Protein AF-A0A8D8JT14-F1 (afdb_monomer_lite)

Radius of gyration: 21.37 Å; chains: 1; bounding box: 42×31×64 Å

Secondary structure (DSSP, 8-state):
--GGG-HHHHHTT-----------------SSHHHHHHHHHHHHHHHHHSGGGGGGSSPPPTTTSTTHHHH-SS---HHHHHHHHHTT--SSHHHHHHHHHHHHHHHHHHS-TTSHHHHHHHHHHHHHHHHHHHTT-S--

Organism: Culex pipiens (NCBI:txid7175)

Foldseek 3Di:
DPPVPDVVCVVVVNDPPPPVVVVPPPPQQPPDLVVVLVLLVVLLVVLCPDPLQVVQADWDDCVVVVCLCVQQVDTAGSVVLVVCSVVSVCSHVVVSVVRLVSNLVSQPSPDPCVDSSNVSSVVSNVVSQVSCVVSPNDDD

Structure (mmCIF, N/CA/C/O backbone):
data_AF-A0A8D8JT14-F1
#
_entry.id   AF-A0A8D8JT14-F1
#
loop_
_atom_site.group_PDB
_atom_site.id
_atom_site.type_symbol
_atom_site.label_atom_id
_atom_site.label_alt_id
_atom_site.label_comp_id
_atom_site.label_asym_id
_atom_site.label_entity_id
_atom_site.label_seq_id
_atom_site.pdbx_PDB_ins_code
_atom_site.Cartn_x
_atom_site.Cartn_y
_atom_site.Cartn_z
_atom_site.occupancy
_atom_site.B_iso_or_equiv
_atom_site.auth_seq_id
_atom_site.auth_comp_id
_atom_site.auth_asym_id
_atom_site.auth_atom_id
_atom_site.pdbx_PDB_model_num
ATOM 1 N N . ILE A 1 1 ? -21.393 -17.882 -39.690 1.00 57.97 1 ILE A N 1
ATOM 2 C CA . ILE A 1 1 ? -21.407 -17.003 -40.883 1.00 57.97 1 ILE A CA 1
ATOM 3 C C . ILE A 1 1 ? -20.402 -15.892 -40.614 1.00 57.97 1 ILE A C 1
ATOM 5 O O . ILE A 1 1 ? -20.544 -15.253 -39.576 1.00 57.97 1 ILE A O 1
ATOM 9 N N . PRO A 1 2 ? -19.358 -15.724 -41.439 1.00 68.44 2 PRO A N 1
ATOM 10 C CA . PRO A 1 2 ? -18.397 -14.633 -41.273 1.00 68.44 2 PRO A CA 1
ATOM 11 C C . PRO A 1 2 ? -19.123 -13.280 -41.303 1.00 68.44 2 PRO A C 1
ATOM 13 O O . PRO A 1 2 ? -20.049 -13.112 -42.100 1.00 68.44 2 PRO A O 1
ATOM 16 N N . ILE A 1 3 ? -18.745 -12.326 -40.447 1.00 63.50 3 ILE A N 1
ATOM 17 C CA . ILE A 1 3 ? -19.402 -11.004 -40.366 1.00 63.50 3 ILE A CA 1
ATOM 18 C C . ILE A 1 3 ? -19.349 -10.268 -41.716 1.00 63.50 3 ILE A C 1
ATOM 20 O O . ILE A 1 3 ? -20.267 -9.542 -42.082 1.00 63.50 3 ILE A O 1
ATOM 24 N N . GLU A 1 4 ? -18.320 -10.558 -42.513 1.00 65.31 4 GLU A N 1
ATOM 25 C CA . GLU A 1 4 ? -18.087 -10.065 -43.871 1.00 65.31 4 GLU A CA 1
ATOM 26 C C . GLU A 1 4 ? -19.121 -10.565 -44.894 1.00 65.31 4 GLU A C 1
ATOM 28 O O . GLU A 1 4 ? -19.189 -10.057 -46.018 1.00 65.31 4 GLU A O 1
ATOM 33 N N . SER A 1 5 ? -19.909 -11.575 -44.519 1.00 69.81 5 SER A N 1
ATOM 34 C CA . SER A 1 5 ? -20.950 -12.186 -45.352 1.00 69.81 5 SER A CA 1
ATOM 35 C C . SER A 1 5 ? -22.337 -11.580 -45.111 1.00 69.81 5 SER A C 1
ATOM 37 O O . SER A 1 5 ? -23.300 -12.042 -45.715 1.00 69.81 5 SER A O 1
ATOM 39 N N . ILE A 1 6 ? -22.466 -10.567 -44.241 1.00 76.50 6 ILE A N 1
ATOM 40 C CA . ILE A 1 6 ? -23.737 -9.886 -43.953 1.00 76.50 6 ILE A CA 1
ATOM 41 C C . ILE A 1 6 ? -23.947 -8.752 -44.981 1.00 76.50 6 ILE A C 1
ATOM 43 O O . ILE A 1 6 ? -23.213 -7.761 -44.933 1.00 76.50 6 ILE A O 1
ATOM 47 N N . PRO A 1 7 ? -24.935 -8.852 -45.898 1.00 73.06 7 PRO A N 1
ATOM 48 C CA . PRO A 1 7 ? -25.061 -7.951 -47.055 1.00 73.06 7 PRO A CA 1
ATOM 49 C C . PRO A 1 7 ? -25.194 -6.467 -46.692 1.00 73.06 7 PRO A C 1
ATOM 51 O O . PRO A 1 7 ? -24.511 -5.623 -47.270 1.00 73.06 7 PRO A O 1
ATOM 54 N N . TRP A 1 8 ? -25.992 -6.164 -45.664 1.00 70.81 8 TRP A N 1
ATOM 55 C CA . TRP A 1 8 ? -26.284 -4.795 -45.224 1.00 70.81 8 TRP A CA 1
ATOM 56 C C . TRP A 1 8 ? -25.060 -4.008 -44.736 1.00 70.81 8 TRP A C 1
ATOM 58 O O . TRP A 1 8 ? -25.063 -2.781 -44.771 1.00 70.81 8 TRP A O 1
ATOM 68 N N . LEU A 1 9 ? -23.984 -4.681 -44.313 1.00 71.06 9 LEU A N 1
ATOM 69 C CA . LEU A 1 9 ? -22.772 -3.992 -43.862 1.00 71.06 9 LEU A CA 1
ATOM 70 C C . LEU A 1 9 ? -22.019 -3.322 -45.027 1.00 71.06 9 LEU A C 1
ATOM 72 O O . LEU A 1 9 ? -21.385 -2.288 -44.826 1.00 71.06 9 LEU A O 1
ATOM 76 N N . ARG A 1 10 ? -22.117 -3.838 -46.260 1.00 64.25 10 ARG A N 1
ATOM 77 C CA . ARG A 1 10 ? -21.440 -3.220 -47.418 1.00 64.25 10 ARG A CA 1
ATOM 78 C C . ARG A 1 10 ? -22.112 -1.932 -47.881 1.00 64.25 10 ARG A C 1
ATOM 80 O O . ARG A 1 10 ? -21.413 -1.010 -48.291 1.00 64.25 10 ARG A O 1
ATOM 87 N N . GLU A 1 11 ? -23.437 -1.858 -47.795 1.00 72.19 11 GLU A N 1
ATOM 88 C CA . GLU A 1 11 ? -24.220 -0.715 -48.287 1.00 72.19 11 GLU A CA 1
ATOM 89 C C . GLU A 1 11 ? -23.973 0.559 -47.473 1.00 72.19 11 GLU A C 1
ATOM 91 O O . GLU A 1 11 ? -23.917 1.652 -48.029 1.00 72.19 11 GLU A O 1
ATOM 96 N N . VAL A 1 12 ? -23.719 0.423 -46.169 1.00 76.81 12 VAL A N 1
ATOM 97 C CA . VAL A 1 12 ? -23.429 1.555 -45.270 1.00 76.81 12 VAL A CA 1
ATOM 98 C C . VAL A 1 12 ? -21.943 1.938 -45.229 1.00 76.81 12 VAL A C 1
ATOM 100 O O . VAL A 1 12 ? -21.512 2.693 -44.358 1.00 76.81 12 VAL A O 1
ATOM 103 N N . GLY A 1 13 ? -21.131 1.402 -46.147 1.00 65.81 13 GLY A N 1
ATOM 104 C CA . GLY A 1 13 ? -19.700 1.698 -46.229 1.00 65.81 13 GLY A CA 1
ATOM 105 C C . GLY A 1 13 ? -18.878 1.135 -45.066 1.00 65.81 13 GLY A C 1
ATOM 106 O O . GLY A 1 13 ? -17.750 1.585 -44.842 1.00 65.81 13 GLY A O 1
ATOM 107 N N . TRP A 1 14 ? -19.409 0.152 -44.326 1.00 71.50 14 TRP A N 1
ATOM 108 C CA . TRP A 1 14 ? -18.660 -0.503 -43.261 1.00 71.50 14 TRP A CA 1
ATOM 109 C C . TRP A 1 14 ? -17.492 -1.273 -43.880 1.00 71.50 14 TRP A C 1
ATOM 111 O O . TRP A 1 14 ? -17.663 -2.222 -44.646 1.00 71.50 14 TRP A O 1
ATOM 121 N N . ARG A 1 15 ? -16.274 -0.848 -43.554 1.00 64.31 15 ARG A N 1
ATOM 122 C CA . ARG A 1 15 ? -15.062 -1.626 -43.806 1.00 64.31 15 ARG A CA 1
ATOM 123 C C . ARG A 1 15 ? -14.712 -2.360 -42.520 1.00 64.31 15 ARG A C 1
ATOM 125 O O . ARG A 1 15 ? -14.923 -1.776 -41.452 1.00 64.31 15 ARG A O 1
ATOM 132 N N . PRO A 1 16 ? -14.115 -3.565 -42.587 1.00 55.47 16 PRO A N 1
ATOM 133 C CA . PRO A 1 16 ? -13.439 -4.127 -41.439 1.00 55.47 16 PRO A CA 1
ATOM 134 C C . PRO A 1 16 ? -12.394 -3.100 -41.031 1.00 55.47 16 PRO A C 1
ATOM 136 O O . PRO A 1 16 ? -11.337 -2.962 -41.649 1.00 55.47 16 PRO A O 1
ATOM 139 N N . GLN A 1 17 ? -12.701 -2.341 -39.986 1.00 57.03 17 GLN A N 1
ATOM 140 C CA . GLN A 1 17 ? -11.654 -1.827 -39.153 1.00 57.03 17 GLN A CA 1
ATOM 141 C C . GLN A 1 17 ? -11.044 -3.110 -38.603 1.00 57.03 17 GLN A C 1
ATOM 143 O O . GLN A 1 17 ? -11.462 -3.622 -37.565 1.00 57.03 17 GLN A O 1
ATOM 148 N N . TYR A 1 18 ? -10.005 -3.611 -39.274 1.00 46.62 18 TYR A N 1
ATOM 149 C CA . TYR A 1 18 ? -8.837 -3.952 -38.499 1.00 46.62 18 TYR A CA 1
ATOM 150 C C . TYR A 1 18 ? -8.627 -2.691 -37.664 1.00 46.62 18 TYR A C 1
ATOM 152 O O . TYR A 1 18 ? -7.997 -1.728 -38.094 1.00 46.62 18 TYR A O 1
ATOM 160 N N . ARG A 1 19 ? -9.216 -2.663 -36.456 1.00 49.03 19 ARG A N 1
ATOM 161 C CA . ARG A 1 19 ? -8.486 -2.146 -35.321 1.00 49.03 19 ARG A CA 1
ATOM 162 C C . ARG A 1 19 ? -7.183 -2.873 -35.528 1.00 49.03 19 ARG A C 1
ATOM 164 O O . ARG A 1 19 ? -7.143 -4.076 -35.274 1.00 49.03 19 ARG A O 1
ATOM 171 N N . ALA A 1 20 ? -6.200 -2.192 -36.134 1.00 44.16 20 ALA A N 1
ATOM 172 C CA . ALA A 1 20 ? -4.806 -2.522 -35.951 1.00 44.16 20 ALA A CA 1
ATOM 173 C C . ALA A 1 20 ? -4.812 -2.908 -34.497 1.00 44.16 20 ALA A C 1
ATOM 175 O O . ALA A 1 20 ? -5.227 -2.040 -33.708 1.00 44.16 20 ALA A O 1
ATOM 176 N N . GLN A 1 21 ? -4.670 -4.223 -34.219 1.00 46.12 21 GLN A N 1
ATOM 177 C CA . GLN A 1 21 ? -4.765 -4.786 -32.872 1.00 46.12 21 GLN A CA 1
ATOM 178 C C . GLN A 1 21 ? -4.167 -3.691 -32.044 1.00 46.12 21 GLN A C 1
ATOM 180 O O . GLN A 1 21 ? -3.045 -3.342 -32.404 1.00 46.12 21 GLN A O 1
ATOM 185 N N . ARG A 1 22 ? -4.948 -2.977 -31.206 1.00 43.50 22 ARG A N 1
ATOM 186 C CA . ARG A 1 22 ? -4.425 -1.795 -30.502 1.00 43.50 22 ARG A CA 1
ATOM 187 C C . ARG A 1 22 ? -3.203 -2.376 -29.855 1.00 43.50 22 ARG A C 1
ATOM 189 O O . ARG A 1 22 ? -3.441 -3.176 -28.957 1.00 43.50 22 ARG A O 1
ATOM 196 N N . ALA A 1 23 ? -2.020 -2.157 -30.442 1.00 43.84 23 ALA A N 1
ATOM 197 C CA . ALA A 1 23 ? -0.974 -3.180 -30.392 1.00 43.84 23 ALA A CA 1
ATOM 198 C C . ALA A 1 23 ? -0.733 -3.284 -28.926 1.00 43.84 23 ALA A C 1
ATOM 200 O O . ALA A 1 23 ? -0.420 -2.220 -28.396 1.00 43.84 23 ALA A O 1
ATOM 201 N N . ALA A 1 24 ? -1.167 -4.400 -28.308 1.00 43.19 24 ALA A N 1
ATOM 202 C CA . ALA A 1 24 ? -1.577 -4.414 -26.904 1.00 43.19 24 ALA A CA 1
ATOM 203 C C . ALA A 1 24 ? -0.481 -3.661 -26.193 1.00 43.19 24 ALA A C 1
ATOM 205 O O . ALA A 1 24 ? 0.634 -4.170 -26.265 1.00 43.19 24 ALA A O 1
ATOM 206 N N . ARG A 1 25 ? -0.749 -2.392 -25.788 1.00 43.16 25 ARG A N 1
ATOM 207 C CA . ARG A 1 25 ? 0.327 -1.389 -25.610 1.00 43.16 25 ARG A CA 1
ATOM 208 C C . ARG A 1 25 ? 1.404 -2.134 -24.849 1.00 43.16 25 ARG A C 1
ATOM 210 O O . ARG A 1 25 ? 1.022 -2.593 -23.769 1.00 43.16 25 ARG A O 1
ATOM 217 N N . PRO A 1 26 ? 2.603 -2.392 -25.420 1.00 43.47 26 PRO A N 1
ATOM 218 C CA . PRO A 1 26 ? 3.546 -3.306 -24.797 1.00 43.47 26 PRO A CA 1
ATOM 219 C C . PRO A 1 26 ? 3.655 -2.868 -23.354 1.00 43.47 26 PRO A C 1
ATOM 221 O O . PRO A 1 26 ? 3.742 -1.669 -23.092 1.00 43.47 26 PRO A O 1
ATOM 224 N N . LEU A 1 27 ? 3.397 -3.830 -22.478 1.00 48.12 27 LEU A N 1
ATOM 225 C CA . LEU A 1 27 ? 2.567 -3.740 -21.285 1.00 48.12 27 LEU A CA 1
ATOM 226 C C . LEU A 1 27 ? 3.163 -2.838 -20.194 1.00 48.12 27 LEU A C 1
ATOM 228 O O . LEU A 1 27 ? 3.266 -3.290 -19.068 1.00 48.12 27 LEU A O 1
ATOM 232 N N . GLU A 1 28 ? 3.567 -1.593 -20.471 1.00 54.16 28 GLU A N 1
ATOM 233 C CA . GLU A 1 28 ? 4.589 -0.841 -19.718 1.00 54.16 28 GLU A CA 1
ATOM 234 C C . GLU A 1 28 ? 5.604 -1.775 -19.041 1.00 54.16 28 GLU A C 1
ATOM 236 O O . GLU A 1 28 ? 5.845 -1.672 -17.838 1.00 54.16 28 GLU A O 1
ATOM 241 N N . GLU A 1 29 ? 6.126 -2.752 -19.782 1.00 57.59 29 GLU A N 1
ATOM 242 C CA . GLU A 1 29 ? 7.303 -3.480 -19.331 1.00 57.59 29 GLU A CA 1
ATOM 243 C C . GLU A 1 29 ? 8.437 -2.466 -19.372 1.00 57.59 29 GLU A C 1
ATOM 245 O O . GLU A 1 29 ? 8.697 -1.853 -20.414 1.00 57.59 29 GLU A O 1
ATOM 250 N N . SER A 1 30 ? 9.070 -2.201 -18.228 1.00 58.84 30 SER A N 1
ATOM 251 C CA . SER A 1 30 ? 10.295 -1.418 -18.286 1.00 58.84 30 SER A CA 1
ATOM 252 C C . SER A 1 30 ? 11.280 -2.180 -19.167 1.00 58.84 30 SER A C 1
ATOM 254 O O . SER A 1 30 ? 11.443 -3.389 -19.029 1.00 58.84 30 SER A O 1
ATOM 256 N N . ALA A 1 31 ? 11.972 -1.462 -20.053 1.00 67.75 31 ALA A N 1
ATOM 257 C CA . ALA A 1 31 ? 13.046 -2.032 -20.870 1.00 67.75 31 ALA A CA 1
ATOM 258 C C . ALA A 1 31 ? 14.161 -2.685 -20.018 1.00 67.75 31 ALA A C 1
ATOM 260 O O . ALA A 1 31 ? 14.990 -3.421 -20.540 1.00 67.75 31 ALA A O 1
ATOM 261 N N . ASP A 1 32 ? 14.158 -2.412 -18.708 1.00 87.94 32 ASP A N 1
ATOM 262 C CA . ASP A 1 32 ? 15.006 -3.008 -17.684 1.00 87.94 32 ASP A CA 1
ATOM 263 C C . ASP A 1 32 ? 14.154 -3.322 -16.427 1.00 87.94 32 ASP A C 1
ATOM 265 O O . ASP A 1 32 ? 13.830 -2.406 -15.649 1.00 87.94 32 ASP A O 1
ATOM 269 N N . PRO A 1 33 ? 13.719 -4.584 -16.240 1.00 88.69 33 PRO A N 1
ATOM 270 C CA . PRO A 1 33 ? 12.913 -5.016 -15.094 1.00 88.69 33 PRO A CA 1
ATOM 271 C C . PRO A 1 33 ? 13.614 -4.843 -13.743 1.00 88.69 33 PRO A C 1
ATOM 273 O O . PRO A 1 33 ? 12.956 -4.580 -12.733 1.00 88.69 33 PRO A O 1
ATOM 276 N N . ASP A 1 34 ? 14.942 -4.956 -13.706 1.00 92.62 34 ASP A N 1
ATOM 277 C CA . ASP A 1 34 ? 15.715 -4.822 -12.473 1.00 92.62 34 ASP A CA 1
ATOM 278 C C . ASP A 1 34 ? 15.819 -3.363 -12.046 1.00 92.62 34 ASP A C 1
ATOM 280 O O . ASP A 1 34 ? 15.611 -3.047 -10.871 1.00 92.62 34 ASP A O 1
ATOM 284 N N . LYS A 1 35 ? 16.029 -2.448 -12.997 1.00 93.25 35 LYS A N 1
ATOM 285 C CA . LYS A 1 35 ? 15.957 -1.008 -12.732 1.00 93.25 35 LYS A CA 1
ATOM 286 C C . LYS A 1 35 ? 14.588 -0.605 -12.191 1.00 93.25 35 LYS A C 1
ATOM 288 O O . LYS A 1 35 ? 14.530 0.117 -11.197 1.00 93.25 35 LYS A O 1
ATOM 293 N N . LEU A 1 36 ? 13.497 -1.095 -12.787 1.00 94.06 36 LEU A N 1
ATOM 294 C CA . LEU A 1 36 ? 12.149 -0.836 -12.272 1.00 94.06 36 LEU A CA 1
ATOM 295 C C . LEU A 1 36 ? 11.978 -1.394 -10.858 1.00 94.06 36 LEU A C 1
ATOM 297 O O . LEU A 1 36 ? 11.533 -0.663 -9.975 1.00 94.06 36 LEU A O 1
ATOM 301 N N . ALA A 1 37 ? 12.357 -2.651 -10.619 1.00 96.12 37 ALA A N 1
ATOM 302 C CA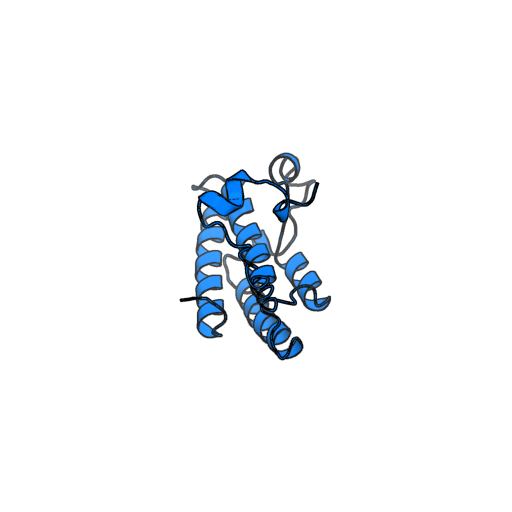 . ALA A 1 37 ? 12.249 -3.265 -9.299 1.00 96.12 37 ALA A CA 1
ATOM 303 C C . ALA A 1 37 ? 13.033 -2.477 -8.235 1.00 96.12 37 ALA A C 1
ATOM 305 O O . ALA A 1 37 ? 12.518 -2.241 -7.141 1.00 96.12 37 ALA A O 1
ATOM 306 N N . ASN A 1 38 ? 14.237 -2.005 -8.570 1.00 96.69 38 ASN A N 1
ATOM 307 C CA . ASN A 1 38 ? 15.051 -1.167 -7.692 1.00 96.69 38 ASN A CA 1
ATOM 308 C C . ASN A 1 38 ? 14.369 0.176 -7.395 1.00 96.69 38 ASN A C 1
ATOM 310 O O . ASN A 1 38 ? 14.265 0.563 -6.230 1.00 96.69 38 ASN A O 1
ATOM 314 N N . SER A 1 39 ? 13.838 0.859 -8.414 1.00 96.69 39 SER A N 1
ATOM 315 C CA . SER A 1 39 ? 13.088 2.109 -8.235 1.00 96.69 39 SER A CA 1
ATOM 316 C C . SER A 1 39 ? 11.832 1.923 -7.375 1.00 96.69 39 SER A C 1
ATOM 318 O O . SER A 1 39 ? 11.582 2.716 -6.468 1.00 96.69 39 SER A O 1
ATOM 320 N N . LEU A 1 40 ? 11.065 0.851 -7.597 1.00 97.75 40 LEU A N 1
ATOM 321 C CA . LEU A 1 40 ? 9.892 0.523 -6.780 1.00 97.75 40 LEU A CA 1
ATOM 322 C C . LEU A 1 40 ? 10.277 0.178 -5.336 1.00 97.75 40 LEU A C 1
ATOM 324 O O . LEU A 1 40 ? 9.561 0.556 -4.409 1.00 97.75 40 LEU A O 1
ATOM 328 N N . ASN A 1 41 ? 11.419 -0.484 -5.122 1.00 98.44 41 ASN A N 1
ATOM 329 C CA . ASN A 1 41 ? 11.911 -0.784 -3.779 1.00 98.44 41 ASN A CA 1
ATOM 330 C C . ASN A 1 41 ? 12.231 0.499 -3.004 1.00 98.44 41 ASN A C 1
ATOM 332 O O . ASN A 1 41 ? 11.836 0.614 -1.848 1.00 98.44 41 ASN A O 1
ATOM 336 N N . VAL A 1 42 ? 12.874 1.487 -3.637 1.00 98.25 42 VAL A N 1
ATOM 337 C CA . VAL A 1 42 ? 13.156 2.792 -3.008 1.00 98.25 42 VAL A CA 1
ATOM 338 C C . VAL A 1 42 ? 11.867 3.463 -2.520 1.00 98.25 42 VAL A C 1
ATOM 340 O O . VAL A 1 42 ? 11.805 3.946 -1.384 1.00 98.25 42 VAL A O 1
ATOM 343 N N . VAL A 1 43 ? 10.814 3.445 -3.342 1.00 98.56 43 VAL A N 1
ATOM 344 C CA . VAL A 1 43 ? 9.503 3.990 -2.956 1.00 98.56 43 VAL A CA 1
ATOM 345 C C . VAL A 1 43 ? 8.889 3.184 -1.818 1.00 98.56 43 VAL A C 1
ATOM 347 O O . VAL A 1 43 ? 8.443 3.772 -0.835 1.00 98.56 43 VAL A O 1
ATOM 350 N N . LEU A 1 44 ? 8.894 1.852 -1.910 1.00 98.81 44 LEU A N 1
ATOM 351 C CA . LEU A 1 44 ? 8.329 0.988 -0.876 1.00 98.81 44 LEU A CA 1
ATOM 352 C C . LEU A 1 44 ? 9.008 1.202 0.483 1.00 98.81 44 LEU A C 1
ATOM 354 O O . LEU A 1 44 ? 8.313 1.319 1.490 1.00 98.81 44 LEU A O 1
ATOM 358 N N . GLN A 1 45 ? 10.341 1.288 0.524 1.00 98.69 45 GLN A N 1
ATOM 359 C CA . GLN A 1 45 ? 11.066 1.541 1.772 1.00 98.69 45 GLN A CA 1
ATOM 360 C C .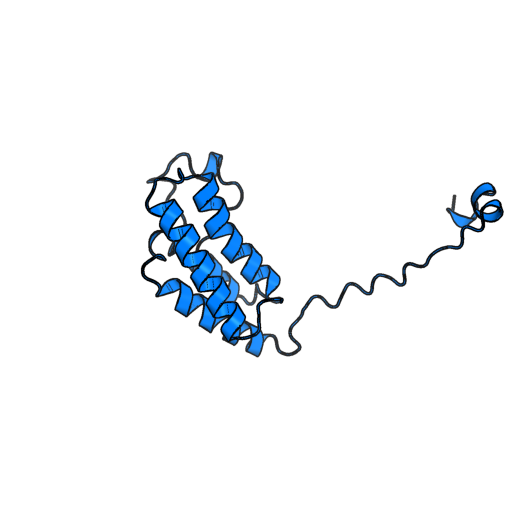 GLN A 1 45 ? 10.736 2.921 2.345 1.00 98.69 45 GLN A C 1
ATOM 362 O O . GLN A 1 45 ? 10.469 3.034 3.540 1.00 98.69 45 GLN A O 1
ATOM 367 N N . SER A 1 46 ? 10.668 3.947 1.492 1.00 98.62 46 SER A N 1
ATOM 368 C CA . SER A 1 46 ? 10.293 5.303 1.911 1.00 98.62 46 SER A CA 1
ATOM 369 C C . SER A 1 46 ? 8.884 5.332 2.517 1.00 98.62 46 SER A C 1
ATOM 371 O O . SER A 1 46 ? 8.673 5.905 3.583 1.00 98.62 46 SER A O 1
ATOM 373 N N . VAL A 1 47 ? 7.916 4.668 1.876 1.00 98.75 47 VAL A N 1
ATOM 374 C CA . VAL A 1 47 ? 6.537 4.556 2.379 1.00 98.75 47 VAL A CA 1
ATOM 375 C C . VAL A 1 47 ? 6.492 3.795 3.706 1.00 98.75 47 VAL A C 1
ATOM 377 O O . VAL A 1 47 ? 5.808 4.239 4.620 1.00 98.75 47 VAL A O 1
ATOM 380 N N . ARG A 1 48 ? 7.246 2.698 3.862 1.00 98.69 48 ARG A N 1
ATOM 381 C CA . ARG A 1 48 ? 7.302 1.918 5.116 1.00 98.69 48 ARG A CA 1
ATOM 382 C C . ARG A 1 48 ? 7.874 2.698 6.301 1.00 98.69 48 ARG A C 1
ATOM 384 O O . ARG A 1 48 ? 7.501 2.413 7.432 1.00 98.69 48 ARG A O 1
ATOM 391 N N . GLN A 1 49 ? 8.788 3.633 6.051 1.00 98.62 49 GLN A N 1
ATOM 392 C CA . GLN A 1 49 ? 9.441 4.440 7.090 1.00 98.62 49 GLN A CA 1
ATOM 393 C C . GLN A 1 49 ? 8.640 5.688 7.480 1.00 98.62 49 GLN A C 1
ATOM 395 O O . GLN A 1 49 ? 8.958 6.342 8.471 1.00 98.62 49 GLN A O 1
ATOM 400 N N . HIS A 1 50 ? 7.605 6.036 6.718 1.00 98.81 50 HIS A N 1
ATOM 401 C CA . HIS A 1 50 ? 6.766 7.185 7.019 1.00 98.81 50 HIS A CA 1
ATOM 402 C C . HIS A 1 50 ? 5.972 6.959 8.320 1.00 98.81 50 HIS A C 1
ATOM 404 O O . HIS A 1 50 ? 5.414 5.886 8.538 1.00 98.81 50 HIS A O 1
ATOM 410 N N . SER A 1 51 ? 5.844 7.986 9.165 1.00 98.50 51 SER A N 1
ATOM 411 C CA . SER A 1 51 ? 5.171 7.885 10.475 1.00 98.50 51 SER A CA 1
ATOM 412 C C . SER A 1 51 ? 3.722 7.390 10.384 1.00 98.50 51 SER A C 1
ATOM 414 O O . SER A 1 51 ? 3.271 6.620 11.221 1.00 98.50 51 SER A O 1
ATOM 416 N N . ALA A 1 52 ? 3.003 7.769 9.326 1.00 98.62 52 ALA A N 1
ATOM 417 C CA . ALA A 1 52 ? 1.635 7.313 9.052 1.00 98.62 52 ALA A CA 1
ATOM 418 C C . ALA A 1 52 ? 1.513 5.868 8.507 1.00 98.62 52 ALA A C 1
ATOM 420 O O . ALA A 1 52 ? 0.408 5.449 8.171 1.00 98.62 52 ALA A O 1
ATOM 421 N N . ALA A 1 53 ? 2.610 5.117 8.362 1.00 98.81 53 ALA A N 1
ATOM 422 C CA . ALA A 1 53 ? 2.590 3.781 7.759 1.00 98.81 53 ALA A CA 1
ATOM 423 C C . ALA A 1 53 ? 2.184 2.658 8.712 1.00 98.81 53 ALA A C 1
ATOM 425 O O . ALA A 1 53 ? 1.865 1.564 8.244 1.00 98.81 53 ALA A O 1
ATOM 426 N N . TRP A 1 54 ? 2.185 2.920 10.021 1.00 98.56 54 TRP A N 1
ATOM 427 C CA . TRP A 1 54 ? 2.015 1.907 11.062 1.00 98.56 54 TRP A CA 1
ATOM 428 C C . TRP A 1 54 ? 0.809 0.963 10.871 1.00 98.56 54 TRP A C 1
ATOM 430 O O . TRP A 1 54 ? 1.011 -0.234 11.085 1.00 98.56 54 TRP A O 1
ATOM 440 N N . PRO A 1 55 ? -0.381 1.388 10.381 1.00 98.50 55 PRO A N 1
ATOM 441 C CA . PRO A 1 55 ? -1.504 0.462 10.207 1.00 98.50 55 PRO A CA 1
ATOM 442 C C . PRO A 1 55 ? -1.334 -0.510 9.040 1.00 98.50 55 PRO A C 1
ATOM 444 O O . PRO A 1 55 ? -2.033 -1.512 8.952 1.00 98.50 55 PRO A O 1
ATOM 447 N N . PHE A 1 56 ? -0.441 -0.190 8.103 1.00 98.88 56 PHE A N 1
ATOM 448 C CA . PHE A 1 56 ? -0.335 -0.861 6.810 1.00 98.88 56 PHE A CA 1
ATOM 449 C C . PHE A 1 56 ? 0.916 -1.735 6.706 1.00 98.88 56 PHE A C 1
ATOM 451 O O . PHE A 1 56 ? 1.176 -2.317 5.654 1.00 98.88 56 PHE A O 1
ATOM 458 N N . LEU A 1 57 ? 1.728 -1.812 7.767 1.00 98.81 57 LEU A N 1
ATOM 459 C CA . LEU A 1 57 ? 3.002 -2.537 7.758 1.00 98.81 57 LEU A CA 1
ATOM 460 C C . LEU A 1 57 ? 2.833 -4.056 7.622 1.00 98.81 57 LEU A C 1
ATOM 462 O O . LEU A 1 57 ? 3.764 -4.725 7.170 1.00 98.81 57 LEU A O 1
ATOM 466 N N . LYS A 1 58 ? 1.687 -4.596 8.044 1.00 98.69 58 LYS A N 1
ATOM 467 C CA . LYS A 1 58 ? 1.364 -6.027 8.060 1.00 98.69 58 LYS A CA 1
ATOM 468 C C . LYS A 1 58 ? -0.097 -6.248 7.643 1.00 98.69 58 LYS A C 1
ATOM 470 O O . LYS A 1 58 ? -0.881 -5.304 7.735 1.00 98.69 58 LYS A O 1
ATOM 475 N N . PRO A 1 59 ? -0.471 -7.472 7.220 1.00 98.75 59 PRO A N 1
ATOM 476 C CA . PRO A 1 59 ? -1.870 -7.818 6.996 1.00 98.75 59 PRO A CA 1
ATOM 477 C C . PRO A 1 59 ? -2.706 -7.593 8.260 1.00 98.75 59 PRO A C 1
ATOM 479 O O . PRO A 1 59 ? -2.213 -7.809 9.369 1.00 98.75 59 PRO A O 1
ATOM 482 N N . VAL A 1 60 ? -3.975 -7.214 8.090 1.00 98.31 60 VAL A N 1
ATOM 483 C CA . VAL A 1 60 ? -4.924 -7.095 9.207 1.00 98.31 60 VAL A CA 1
ATOM 484 C C . VAL A 1 60 ? -5.129 -8.468 9.847 1.00 98.31 60 VAL A C 1
ATOM 486 O O . VAL A 1 60 ? -5.386 -9.452 9.151 1.00 98.31 60 VAL A O 1
ATOM 489 N N . ASN A 1 61 ? -4.996 -8.550 11.168 1.00 97.88 61 ASN A N 1
ATOM 490 C CA . ASN A 1 61 ? -5.136 -9.805 11.894 1.00 97.88 61 ASN A CA 1
ATOM 491 C C . ASN A 1 61 ? -6.630 -10.162 12.049 1.00 97.88 61 ASN A C 1
ATOM 493 O O . ASN A 1 61 ? -7.346 -9.414 12.714 1.00 97.88 61 ASN A O 1
ATOM 497 N N . PRO A 1 62 ? -7.114 -11.291 11.494 1.00 96.56 62 PRO A N 1
ATOM 498 C CA . PRO A 1 62 ? -8.523 -11.681 11.599 1.00 96.56 62 PRO A CA 1
ATOM 499 C C . PRO A 1 62 ? -8.958 -12.001 13.036 1.00 96.56 62 PRO A C 1
ATOM 501 O O . PRO A 1 62 ? -10.142 -11.959 13.333 1.00 96.56 62 PRO A O 1
ATOM 504 N N . THR A 1 63 ? -8.032 -12.308 13.946 1.00 97.38 63 THR A N 1
ATOM 505 C CA . THR A 1 63 ? -8.368 -12.508 15.363 1.00 97.38 63 THR A CA 1
ATOM 506 C C . THR A 1 63 ? -8.615 -11.179 16.080 1.00 97.38 63 THR A C 1
ATOM 508 O O . THR A 1 63 ? -9.417 -11.121 17.006 1.00 97.38 63 THR A O 1
ATOM 511 N N . GLU A 1 64 ? -7.929 -10.110 15.665 1.00 96.81 64 GLU A N 1
ATOM 512 C CA . GLU A 1 64 ? -8.081 -8.767 16.246 1.00 96.81 64 GLU A CA 1
ATOM 513 C C . GLU A 1 64 ? -9.226 -7.986 15.593 1.00 96.81 64 GLU A C 1
ATOM 515 O O . GLU A 1 64 ? -9.880 -7.187 16.259 1.00 96.81 64 GLU A O 1
ATOM 520 N N . VAL A 1 65 ? -9.478 -8.230 14.302 1.00 97.12 65 VAL A N 1
ATOM 521 C CA . VAL A 1 65 ? -10.529 -7.577 13.511 1.00 97.12 65 VAL A CA 1
ATOM 522 C C . VAL A 1 65 ? -11.373 -8.648 12.794 1.00 97.12 65 VAL A C 1
ATOM 524 O O . VAL A 1 65 ? -11.125 -8.943 11.619 1.00 97.12 65 VAL A O 1
ATOM 527 N N . PRO A 1 66 ? -12.343 -9.271 13.495 1.00 97.69 66 PRO A N 1
ATOM 528 C CA . PRO A 1 66 ? -13.028 -10.480 13.020 1.00 97.69 66 PRO A CA 1
ATOM 529 C C . PRO A 1 66 ? -13.821 -10.336 11.720 1.00 97.69 66 PRO A C 1
ATOM 531 O O . PRO A 1 66 ? -13.860 -11.270 10.926 1.00 97.69 66 PRO A O 1
ATOM 534 N N . ASP A 1 67 ? -14.422 -9.175 11.474 1.00 97.94 67 ASP A N 1
ATOM 535 C CA . ASP A 1 67 ? -15.291 -8.908 10.321 1.00 97.94 67 ASP A CA 1
ATOM 536 C C . ASP A 1 67 ? -14.536 -8.335 9.104 1.00 97.94 67 ASP A C 1
ATOM 538 O O . ASP A 1 67 ? -15.111 -8.163 8.027 1.00 97.94 67 ASP A O 1
ATOM 542 N N . TYR A 1 68 ? -13.232 -8.054 9.223 1.00 98.44 68 TYR A N 1
ATOM 543 C CA . TYR A 1 68 ? -12.483 -7.333 8.187 1.00 98.44 68 TYR A CA 1
ATOM 544 C C . TYR A 1 68 ? -12.570 -8.002 6.812 1.00 98.44 68 TYR A C 1
ATOM 546 O O . TYR A 1 68 ? -12.803 -7.339 5.801 1.00 98.44 68 TYR A O 1
ATOM 554 N N . TYR A 1 69 ? -12.403 -9.323 6.766 1.00 98.06 69 TYR A N 1
ATOM 555 C CA . TYR A 1 69 ? -12.366 -10.091 5.518 1.00 98.06 69 TYR A CA 1
ATOM 556 C C . TYR A 1 69 ? -13.762 -10.359 4.929 1.00 98.06 69 TYR A C 1
ATOM 558 O O . TYR A 1 69 ? -13.876 -10.685 3.744 1.00 98.06 69 TYR A O 1
ATOM 566 N N . ASP A 1 70 ? -14.827 -10.127 5.700 1.00 98.12 70 ASP A N 1
ATOM 567 C CA . ASP A 1 70 ? -16.197 -10.132 5.187 1.00 98.12 70 ASP A CA 1
ATOM 568 C C . ASP A 1 70 ? -16.484 -8.854 4.394 1.00 98.12 70 ASP A C 1
ATOM 570 O O . ASP A 1 70 ? -17.135 -8.901 3.344 1.00 98.12 70 ASP A O 1
ATOM 574 N N . HIS A 1 71 ? -15.927 -7.722 4.827 1.00 97.75 71 HIS A N 1
ATOM 575 C CA . HIS A 1 71 ? -16.097 -6.426 4.169 1.00 97.75 71 HIS A CA 1
ATOM 576 C C . HIS A 1 71 ? -15.048 -6.162 3.077 1.00 97.75 71 HIS A C 1
ATOM 578 O O . HIS A 1 71 ? -15.376 -5.631 2.012 1.00 97.75 71 HIS A O 1
ATOM 584 N N . ILE A 1 72 ? -13.795 -6.569 3.290 1.00 98.50 72 ILE A N 1
ATOM 585 C CA . ILE A 1 72 ? -12.668 -6.291 2.393 1.00 98.50 72 ILE A CA 1
ATOM 586 C C . ILE A 1 72 ? -12.295 -7.526 1.574 1.00 98.50 72 ILE A C 1
ATOM 588 O O . ILE A 1 72 ? -11.622 -8.443 2.033 1.00 98.50 72 ILE A O 1
ATOM 592 N N . LYS A 1 73 ? -12.686 -7.508 0.294 1.00 98.00 73 LYS A N 1
ATOM 593 C CA . LYS A 1 73 ? -12.531 -8.657 -0.618 1.00 98.00 73 LYS A CA 1
ATOM 594 C C . LYS A 1 73 ? -11.108 -8.883 -1.124 1.00 98.00 73 LYS A C 1
ATOM 596 O O . LYS A 1 73 ? -10.740 -10.006 -1.446 1.00 98.00 73 LYS A O 1
ATOM 601 N N . TYR A 1 74 ? -10.308 -7.823 -1.206 1.00 98.31 74 TYR A N 1
ATOM 602 C CA . TYR A 1 74 ? -8.951 -7.879 -1.748 1.00 98.31 74 TYR A CA 1
ATOM 603 C C . TYR A 1 74 ? -7.963 -7.217 -0.781 1.00 98.31 74 TYR A C 1
ATOM 605 O O . TYR A 1 74 ? -7.455 -6.132 -1.088 1.00 98.31 74 TYR A O 1
ATOM 613 N N . PRO A 1 75 ? -7.668 -7.843 0.371 1.00 98.56 75 PRO A N 1
ATOM 614 C CA . PRO A 1 75 ? -6.730 -7.315 1.360 1.00 98.56 75 PRO A CA 1
ATOM 615 C C . PRO A 1 75 ? -5.340 -7.074 0.750 1.00 98.56 75 PRO A C 1
ATOM 617 O O . PRO A 1 75 ? -4.914 -7.768 -0.183 1.00 98.56 75 PRO A O 1
ATOM 620 N N . MET A 1 76 ? -4.649 -6.049 1.245 1.00 98.88 76 MET A N 1
ATOM 621 C CA . MET A 1 76 ? -3.289 -5.690 0.843 1.00 98.88 76 MET A CA 1
ATOM 622 C C . MET A 1 76 ? -2.595 -4.920 1.961 1.00 98.88 76 MET A C 1
ATOM 624 O O . MET A 1 76 ? -3.253 -4.218 2.726 1.00 98.88 76 MET A O 1
ATOM 628 N N . ASP A 1 77 ? -1.274 -5.034 2.023 1.00 98.88 77 ASP A N 1
ATOM 629 C CA . ASP A 1 77 ? -0.417 -4.418 3.031 1.00 98.88 77 ASP A CA 1
ATOM 630 C C . ASP A 1 77 ? 1.032 -4.308 2.513 1.00 98.88 77 ASP A C 1
ATOM 632 O O . ASP A 1 77 ? 1.423 -4.952 1.533 1.00 98.88 77 ASP A O 1
ATOM 636 N N . LEU A 1 78 ? 1.856 -3.503 3.185 1.00 98.88 78 LEU A N 1
ATOM 637 C CA . LEU A 1 78 ? 3.224 -3.193 2.761 1.00 98.88 78 LEU A CA 1
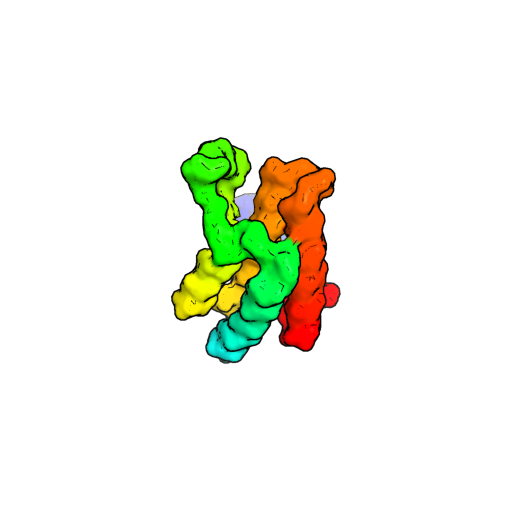ATOM 638 C C . LEU A 1 78 ? 4.203 -4.365 2.928 1.00 98.88 78 LEU A C 1
ATOM 640 O O . LEU A 1 78 ? 5.256 -4.369 2.279 1.00 98.88 78 LEU A O 1
ATOM 644 N N . LYS A 1 79 ? 3.909 -5.358 3.780 1.00 98.88 79 LYS A N 1
ATOM 645 C CA . LYS A 1 79 ? 4.703 -6.593 3.839 1.00 98.88 79 LYS A CA 1
ATOM 646 C C . LYS A 1 79 ? 4.409 -7.445 2.610 1.00 98.88 79 LYS A C 1
ATOM 648 O O . LYS A 1 79 ? 5.355 -7.822 1.924 1.00 98.88 79 LYS A O 1
ATOM 653 N N . THR A 1 80 ? 3.138 -7.673 2.291 1.00 98.88 80 THR A N 1
ATOM 654 C CA . THR A 1 80 ? 2.736 -8.428 1.096 1.00 98.88 80 THR A CA 1
ATOM 655 C C . THR A 1 80 ? 3.258 -7.777 -0.185 1.00 98.88 80 THR A C 1
ATOM 657 O O . THR A 1 80 ? 3.765 -8.477 -1.061 1.00 98.88 80 THR A O 1
ATOM 660 N N . MET A 1 81 ? 3.227 -6.442 -0.286 1.00 98.88 81 MET A N 1
ATOM 661 C CA . MET A 1 81 ? 3.866 -5.735 -1.403 1.00 98.88 81 MET A CA 1
ATOM 662 C C . MET A 1 81 ? 5.384 -5.970 -1.458 1.00 98.88 81 MET A C 1
ATOM 664 O O . MET A 1 81 ? 5.934 -6.180 -2.535 1.00 98.88 81 MET A O 1
ATOM 668 N N . GLY A 1 82 ? 6.078 -5.985 -0.316 1.00 98.81 82 GLY A N 1
ATOM 669 C CA . GLY A 1 82 ? 7.507 -6.318 -0.263 1.00 98.81 82 GLY A CA 1
ATOM 670 C C . GLY A 1 82 ? 7.806 -7.732 -0.760 1.00 98.81 82 GLY A C 1
ATOM 671 O O . GLY A 1 82 ? 8.712 -7.923 -1.572 1.00 98.81 82 GLY A O 1
ATOM 672 N N . ASP A 1 83 ? 6.997 -8.704 -0.341 1.00 98.81 83 ASP A N 1
ATOM 673 C CA . ASP A 1 83 ? 7.115 -10.096 -0.779 1.00 98.81 83 ASP A CA 1
ATOM 674 C C . ASP A 1 83 ? 6.847 -10.225 -2.293 1.00 98.81 83 ASP A C 1
ATOM 676 O O . ASP A 1 83 ? 7.597 -10.889 -3.010 1.00 98.81 83 ASP A O 1
ATOM 680 N N . ARG A 1 84 ? 5.832 -9.525 -2.819 1.00 98.69 84 ARG A N 1
ATOM 681 C CA . ARG A 1 84 ? 5.540 -9.454 -4.264 1.00 98.69 84 ARG A CA 1
ATOM 682 C C . ARG A 1 84 ? 6.692 -8.840 -5.057 1.00 98.69 84 ARG A C 1
ATOM 684 O O . ARG A 1 84 ? 7.076 -9.380 -6.095 1.00 98.69 84 ARG A O 1
ATOM 691 N N . LEU A 1 85 ? 7.273 -7.748 -4.565 1.00 98.25 85 LEU A N 1
ATOM 692 C CA . LEU A 1 85 ? 8.400 -7.089 -5.219 1.00 98.25 85 LEU A CA 1
ATOM 693 C C . LEU A 1 85 ? 9.635 -7.997 -5.271 1.00 98.25 85 LEU A C 1
ATOM 695 O O . LEU A 1 85 ? 10.246 -8.130 -6.332 1.00 98.25 85 LEU A O 1
ATOM 699 N N . LYS A 1 86 ? 9.959 -8.678 -4.163 1.00 97.75 86 LYS A N 1
ATOM 700 C CA . LYS A 1 86 ? 11.060 -9.655 -4.098 1.00 97.75 86 LYS A CA 1
ATOM 701 C C . LYS A 1 86 ? 10.878 -10.791 -5.108 1.00 97.75 86 LYS A C 1
ATOM 703 O O . LYS A 1 86 ? 11.845 -11.207 -5.737 1.00 97.75 86 LYS A O 1
ATOM 708 N N . ASN A 1 87 ? 9.640 -11.238 -5.304 1.00 97.25 87 ASN A N 1
ATOM 709 C CA . ASN A 1 87 ? 9.278 -12.293 -6.251 1.00 97.25 87 ASN A CA 1
ATOM 710 C C . ASN A 1 87 ? 9.041 -11.788 -7.688 1.00 97.25 87 ASN A C 1
ATOM 712 O O . ASN A 1 87 ? 8.418 -12.488 -8.481 1.00 97.25 87 ASN A O 1
ATOM 716 N N . LYS A 1 88 ? 9.507 -10.576 -8.034 1.00 94.94 88 LYS A N 1
ATOM 717 C CA . LYS A 1 88 ? 9.412 -9.987 -9.385 1.00 94.94 88 LYS A CA 1
ATOM 718 C C . LYS A 1 88 ? 7.975 -9.886 -9.933 1.00 94.94 88 LYS A C 1
ATOM 720 O O . LYS A 1 88 ? 7.773 -9.827 -11.139 1.00 94.94 88 LYS A O 1
ATOM 725 N N . TYR A 1 89 ? 6.970 -9.803 -9.057 1.00 96.62 89 TYR A N 1
ATOM 726 C CA . TYR A 1 89 ? 5.558 -9.693 -9.451 1.00 96.62 89 TYR A CA 1
ATOM 727 C C . TYR A 1 89 ? 5.244 -8.372 -10.177 1.00 96.62 89 TYR A C 1
ATOM 729 O O . TYR A 1 89 ? 4.419 -8.323 -11.088 1.00 96.62 89 TYR A O 1
ATOM 737 N N . TYR A 1 90 ? 5.902 -7.278 -9.787 1.00 96.56 90 TYR A N 1
ATOM 738 C CA . TYR A 1 90 ? 5.654 -5.946 -10.343 1.00 96.56 90 TYR A CA 1
ATOM 739 C C . TYR A 1 90 ? 6.435 -5.698 -11.638 1.00 96.56 90 TYR A C 1
ATOM 741 O O . TYR A 1 90 ? 7.286 -4.816 -11.700 1.00 96.56 90 TYR A O 1
ATOM 749 N N . VAL A 1 91 ? 6.102 -6.450 -12.689 1.00 93.06 91 VAL A N 1
ATOM 750 C CA . VAL A 1 91 ? 6.678 -6.292 -14.042 1.00 93.06 91 VAL A CA 1
ATOM 751 C C . VAL A 1 91 ? 6.316 -4.961 -14.715 1.00 93.06 91 VAL A C 1
ATOM 753 O O . VAL A 1 91 ? 6.927 -4.569 -15.702 1.00 93.06 91 VAL A O 1
ATOM 756 N N . ALA A 1 92 ? 5.331 -4.249 -14.165 1.00 92.19 92 ALA A N 1
ATOM 757 C CA . ALA A 1 92 ? 4.934 -2.917 -14.589 1.00 92.19 92 ALA A CA 1
ATOM 758 C C . ALA A 1 92 ? 4.558 -2.061 -13.375 1.00 92.19 92 ALA A C 1
ATOM 760 O O . ALA A 1 92 ? 3.867 -2.528 -12.462 1.00 92.19 92 ALA A O 1
ATOM 761 N N . ARG A 1 93 ? 4.932 -0.775 -13.391 1.00 94.19 93 ARG A N 1
ATOM 762 C CA . ARG A 1 93 ? 4.674 0.168 -12.282 1.00 94.19 93 ARG A CA 1
ATOM 763 C C . ARG A 1 93 ? 3.194 0.254 -11.890 1.00 94.19 93 ARG A C 1
ATOM 765 O O . ARG A 1 93 ? 2.884 0.358 -10.707 1.00 94.19 93 ARG A O 1
ATOM 772 N N . ARG A 1 94 ? 2.268 0.137 -12.852 1.00 94.88 94 ARG A N 1
ATOM 773 C CA . ARG A 1 94 ? 0.820 0.203 -12.585 1.00 94.88 94 ARG A CA 1
ATOM 774 C C . ARG A 1 94 ? 0.336 -0.908 -11.650 1.00 94.88 94 ARG A C 1
ATOM 776 O O . ARG A 1 94 ? -0.617 -0.693 -10.913 1.00 94.88 94 ARG A O 1
ATOM 783 N N . LEU A 1 95 ? 0.993 -2.073 -11.649 1.00 96.81 95 LEU A N 1
ATOM 784 C CA . LEU A 1 95 ? 0.657 -3.176 -10.742 1.00 96.81 95 LEU A CA 1
ATOM 785 C C . LEU A 1 95 ? 1.014 -2.808 -9.297 1.00 96.81 95 LEU A C 1
ATOM 787 O O . LEU A 1 95 ? 0.226 -3.042 -8.385 1.00 96.81 95 LEU A O 1
ATOM 791 N N . PHE A 1 96 ? 2.173 -2.174 -9.103 1.00 98.00 96 PHE A N 1
ATOM 792 C CA . PHE A 1 96 ? 2.593 -1.651 -7.803 1.00 98.00 96 PHE A CA 1
ATOM 793 C C . PHE A 1 96 ? 1.666 -0.527 -7.331 1.00 98.00 96 PHE A C 1
ATOM 795 O O . PHE A 1 96 ? 1.222 -0.527 -6.185 1.00 98.00 96 PHE A O 1
ATOM 802 N N . MET A 1 97 ? 1.321 0.403 -8.228 1.00 97.81 97 MET A N 1
ATOM 803 C CA . MET A 1 97 ? 0.389 1.498 -7.937 1.00 97.81 97 MET A CA 1
ATOM 804 C C . MET A 1 97 ? -0.999 0.986 -7.547 1.00 97.81 97 MET A C 1
ATOM 806 O O . MET A 1 97 ? -1.585 1.504 -6.602 1.00 97.81 97 MET A O 1
ATOM 810 N N . ALA A 1 98 ? -1.507 -0.037 -8.238 1.00 98.31 98 ALA A N 1
ATOM 811 C CA . ALA A 1 98 ? -2.797 -0.641 -7.928 1.00 98.31 98 ALA A CA 1
ATOM 812 C C . ALA A 1 98 ? -2.810 -1.277 -6.530 1.00 98.31 98 ALA A C 1
ATOM 814 O O . ALA A 1 98 ? -3.758 -1.069 -5.776 1.00 98.31 98 ALA A O 1
ATOM 815 N N . ASP A 1 99 ? -1.753 -2.000 -6.150 1.00 98.88 99 ASP A N 1
ATOM 816 C CA . ASP A 1 99 ? -1.641 -2.575 -4.805 1.00 98.88 99 ASP A CA 1
ATOM 817 C C . ASP A 1 99 ? -1.516 -1.501 -3.719 1.00 98.88 99 ASP A C 1
ATOM 819 O O . ASP A 1 99 ? -2.193 -1.595 -2.697 1.00 98.88 99 ASP A O 1
ATOM 823 N N . MET A 1 100 ? -0.726 -0.449 -3.952 1.00 98.75 100 MET A N 1
ATOM 824 C CA . MET A 1 100 ? -0.602 0.661 -3.004 1.00 98.75 100 MET A CA 1
ATOM 825 C C . MET A 1 100 ? -1.939 1.399 -2.829 1.00 98.75 100 MET A C 1
ATOM 827 O O . MET A 1 100 ? -2.381 1.637 -1.708 1.00 98.75 100 MET A O 1
ATOM 831 N N . ALA A 1 101 ? -2.638 1.703 -3.928 1.00 98.62 101 ALA A N 1
ATOM 832 C CA . ALA A 1 101 ? -3.966 2.317 -3.885 1.00 98.62 101 ALA A CA 1
ATOM 833 C C . ALA A 1 101 ? -4.993 1.421 -3.175 1.00 98.62 101 ALA A C 1
ATOM 835 O O . ALA A 1 101 ? -5.869 1.914 -2.462 1.00 98.62 101 ALA A O 1
ATOM 836 N N . ARG A 1 102 ? -4.873 0.097 -3.323 1.00 98.88 102 ARG A N 1
ATOM 837 C CA . ARG A 1 102 ? -5.728 -0.883 -2.645 1.00 98.88 102 ARG A CA 1
ATOM 838 C C . ARG A 1 102 ? -5.586 -0.833 -1.126 1.00 98.88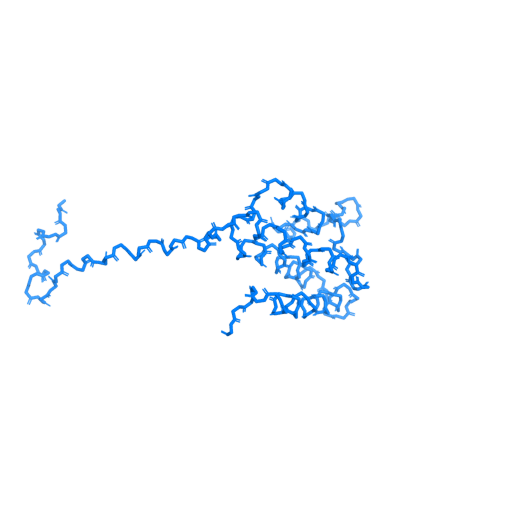 102 ARG A C 1
ATOM 840 O O . ARG A 1 102 ? -6.599 -0.906 -0.442 1.00 98.88 102 ARG A O 1
ATOM 847 N N . ILE A 1 103 ? -4.378 -0.622 -0.598 1.00 98.88 103 ILE A N 1
ATOM 848 C CA . ILE A 1 103 ? -4.165 -0.408 0.846 1.00 98.88 103 ILE A CA 1
ATOM 849 C C . ILE A 1 103 ? -5.022 0.767 1.341 1.00 98.88 103 ILE A C 1
ATOM 851 O O . ILE A 1 103 ? -5.791 0.630 2.294 1.00 98.88 103 ILE A O 1
ATOM 855 N N . PHE A 1 104 ? -4.933 1.918 0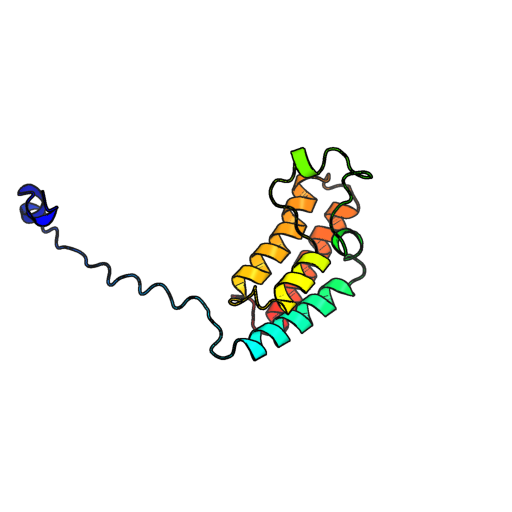.671 1.00 98.75 104 PHE A N 1
ATOM 856 C CA . PHE A 1 104 ? -5.618 3.137 1.110 1.00 98.75 104 PHE A CA 1
ATOM 857 C C . PHE A 1 104 ? -7.130 3.073 0.908 1.00 98.75 104 PHE A C 1
ATOM 859 O O . PHE A 1 104 ? -7.891 3.481 1.783 1.00 98.75 104 PHE A O 1
ATOM 866 N N . THR A 1 105 ? -7.577 2.539 -0.227 1.00 98.75 105 THR A N 1
ATOM 867 C CA . THR A 1 105 ? -9.007 2.393 -0.530 1.00 98.75 105 THR A CA 1
ATOM 868 C C . THR A 1 105 ? -9.684 1.385 0.391 1.00 98.75 105 THR A C 1
ATOM 870 O O . THR A 1 105 ? -10.741 1.707 0.921 1.00 98.75 105 THR A O 1
ATOM 873 N N . ASN A 1 106 ? -9.058 0.239 0.683 1.00 98.81 106 ASN A N 1
ATOM 874 C CA . ASN A 1 106 ? -9.573 -0.705 1.678 1.00 98.81 106 ASN A CA 1
ATOM 875 C C . ASN A 1 106 ? -9.659 -0.064 3.067 1.00 98.81 106 ASN A C 1
ATOM 877 O O . ASN A 1 106 ? -10.656 -0.234 3.762 1.00 98.81 106 ASN A O 1
ATOM 881 N N . CYS A 1 107 ? -8.635 0.700 3.466 1.00 98.75 107 CYS A N 1
ATOM 882 C CA . CYS A 1 107 ? -8.644 1.405 4.745 1.00 98.75 107 CYS A CA 1
ATOM 883 C C . CYS A 1 107 ? -9.825 2.378 4.845 1.00 98.75 107 CYS A C 1
ATOM 885 O O . CYS A 1 107 ? -10.554 2.344 5.832 1.00 98.75 107 CYS A O 1
ATOM 887 N N . ARG A 1 108 ? -10.048 3.198 3.812 1.00 98.75 108 ARG A N 1
ATOM 888 C CA . ARG A 1 108 ? -11.161 4.157 3.765 1.00 98.75 108 ARG A CA 1
ATOM 889 C C . ARG A 1 108 ? -12.535 3.509 3.631 1.00 98.75 108 ARG A C 1
ATOM 891 O O . ARG A 1 108 ? -13.518 4.108 4.042 1.00 98.75 108 ARG A O 1
ATOM 898 N N . LEU A 1 109 ? -12.605 2.325 3.027 1.00 98.44 109 LEU A N 1
ATOM 899 C CA . LEU A 1 109 ? -13.844 1.563 2.908 1.00 98.44 109 LEU A CA 1
ATOM 900 C C . LEU A 1 109 ? -14.264 0.968 4.256 1.00 98.44 109 LEU A C 1
ATOM 902 O O . LEU A 1 109 ? -15.446 0.969 4.574 1.00 98.44 109 LEU A O 1
ATOM 906 N N . TYR A 1 110 ? -13.305 0.452 5.028 1.00 98.56 110 TYR A N 1
ATOM 907 C CA . TYR A 1 110 ? -13.583 -0.199 6.307 1.00 98.56 110 TYR A CA 1
ATOM 908 C C . TYR A 1 110 ? -13.712 0.795 7.472 1.00 98.56 110 TYR A C 1
ATOM 910 O O . TYR A 1 110 ? -14.549 0.617 8.350 1.00 98.56 110 TYR A O 1
ATOM 918 N N . ASN A 1 111 ? -12.888 1.845 7.499 1.00 98.25 111 ASN A N 1
ATOM 919 C CA . ASN A 1 111 ? -12.807 2.767 8.632 1.00 98.25 111 ASN A CA 1
ATOM 920 C C . ASN A 1 111 ? -13.572 4.071 8.375 1.00 98.25 111 ASN A C 1
ATOM 922 O O . ASN A 1 111 ? -13.534 4.610 7.271 1.00 98.25 111 ASN A O 1
ATOM 926 N N . SER A 1 112 ? -14.171 4.643 9.425 1.00 98.00 112 SER A N 1
ATOM 927 C CA . SER A 1 112 ? -14.826 5.960 9.354 1.00 98.00 112 SER A CA 1
ATOM 928 C C . SER A 1 112 ? -13.819 7.091 9.068 1.00 98.00 112 SER A C 1
ATOM 930 O O . SER A 1 112 ? -12.688 7.022 9.573 1.00 98.00 112 SER A O 1
ATOM 932 N N . PRO A 1 113 ? -14.202 8.162 8.343 1.00 97.88 113 PRO A N 1
ATOM 933 C CA . PRO A 1 113 ? -13.345 9.324 8.068 1.00 97.88 113 PRO A CA 1
ATOM 934 C C . PRO A 1 113 ? -12.717 10.003 9.297 1.00 97.88 113 PRO A C 1
ATOM 936 O O . PRO A 1 113 ? -11.654 10.618 9.198 1.00 97.88 113 PRO A O 1
ATOM 939 N N . GLU A 1 114 ? -13.346 9.876 10.462 1.00 97.31 114 GLU A N 1
ATOM 940 C CA . GLU A 1 114 ? -12.940 10.485 11.731 1.00 97.31 114 GLU A CA 1
ATOM 941 C C . GLU A 1 114 ? -11.825 9.699 12.443 1.00 97.31 114 GLU A C 1
ATOM 943 O O . GLU A 1 114 ? -11.191 10.213 13.372 1.00 97.31 114 GLU A O 1
ATOM 948 N N . THR A 1 115 ? -11.557 8.466 12.007 1.00 98.38 115 THR A N 1
ATOM 949 C CA . THR A 1 115 ? -10.549 7.586 12.610 1.00 98.38 115 THR A CA 1
ATOM 950 C C . THR A 1 115 ? -9.121 8.000 12.253 1.00 98.38 115 THR A C 1
ATOM 952 O O . THR A 1 115 ? -8.844 8.601 11.210 1.00 98.38 115 THR A O 1
ATOM 955 N N . GLU A 1 116 ? -8.166 7.635 13.111 1.00 98.38 116 GLU A N 1
ATOM 956 C CA . GLU A 1 116 ? -6.743 7.819 12.814 1.00 98.38 116 GLU A CA 1
ATOM 957 C C . GLU A 1 116 ? -6.300 6.996 11.596 1.00 98.38 116 GLU A C 1
ATOM 959 O O . GLU A 1 116 ? -5.576 7.511 10.747 1.00 98.38 116 GLU A O 1
ATOM 964 N N . TYR A 1 117 ? -6.821 5.776 11.438 1.00 98.38 117 TYR A N 1
ATOM 965 C CA . TYR A 1 117 ? -6.557 4.907 10.288 1.00 98.38 117 TYR A CA 1
ATOM 966 C C . TYR A 1 117 ? -6.860 5.586 8.947 1.00 98.38 117 TYR A C 1
ATOM 968 O O . TYR A 1 117 ? -6.026 5.580 8.033 1.00 98.38 117 TYR A O 1
ATOM 976 N N . TYR A 1 118 ? -8.021 6.237 8.842 1.00 98.69 118 TYR A N 1
ATOM 977 C CA . TYR A 1 118 ? -8.421 6.966 7.639 1.00 98.69 118 TYR A CA 1
ATOM 978 C C . TYR A 1 118 ? -7.493 8.160 7.365 1.00 98.69 118 TYR A C 1
ATOM 980 O O . TYR A 1 118 ? -7.053 8.380 6.230 1.00 98.69 118 TYR A O 1
ATOM 988 N N . ARG A 1 119 ? -7.126 8.918 8.410 1.00 98.75 119 ARG A N 1
ATOM 989 C CA . ARG A 1 119 ? -6.156 10.023 8.300 1.00 98.75 119 ARG A CA 1
ATOM 990 C C . ARG A 1 119 ? -4.775 9.533 7.855 1.00 98.75 119 ARG A C 1
ATOM 992 O O . ARG A 1 119 ? -4.150 10.177 7.002 1.00 98.75 119 ARG A O 1
ATOM 999 N N . CYS A 1 120 ? -4.321 8.393 8.375 1.00 98.75 120 CYS A N 1
ATOM 1000 C CA . CYS A 1 120 ? -3.081 7.738 7.969 1.00 98.75 120 CYS A CA 1
ATOM 1001 C C . CYS A 1 120 ? -3.110 7.361 6.486 1.00 98.75 120 CYS A C 1
ATOM 1003 O O . CYS A 1 120 ? -2.165 7.694 5.771 1.00 98.75 120 CYS A O 1
ATOM 1005 N N . ALA A 1 121 ? -4.205 6.764 5.998 1.00 98.81 121 ALA A N 1
ATOM 1006 C CA . ALA A 1 121 ? -4.354 6.401 4.587 1.00 98.81 121 ALA A CA 1
ATOM 1007 C C . ALA A 1 121 ? -4.210 7.620 3.665 1.00 98.81 121 ALA A C 1
ATOM 1009 O O . ALA A 1 121 ? -3.417 7.596 2.728 1.00 98.81 121 ALA A O 1
ATOM 1010 N N . ASN A 1 122 ? -4.898 8.724 3.968 1.00 98.75 122 ASN A N 1
ATOM 1011 C CA . ASN A 1 122 ? -4.824 9.940 3.149 1.00 98.75 122 ASN A CA 1
ATOM 1012 C C . ASN A 1 122 ? -3.434 10.580 3.164 1.00 98.75 122 ASN A C 1
ATOM 1014 O O . ASN A 1 122 ? -2.961 11.099 2.153 1.00 98.75 122 ASN A O 1
ATOM 1018 N N . THR A 1 123 ? -2.788 10.578 4.329 1.00 98.81 123 THR A N 1
ATOM 1019 C CA . THR A 1 123 ? -1.447 11.144 4.488 1.00 98.81 123 THR A CA 1
ATOM 1020 C C . THR A 1 123 ? -0.424 10.328 3.713 1.00 98.81 123 THR A C 1
ATOM 1022 O O . THR A 1 123 ? 0.363 10.889 2.948 1.00 98.81 123 THR A O 1
ATOM 1025 N N . LEU A 1 124 ? -0.471 9.006 3.862 1.00 98.75 124 LEU A N 1
ATOM 1026 C CA . LEU A 1 124 ? 0.478 8.112 3.223 1.00 98.75 124 LEU A CA 1
ATOM 1027 C C . LEU A 1 124 ? 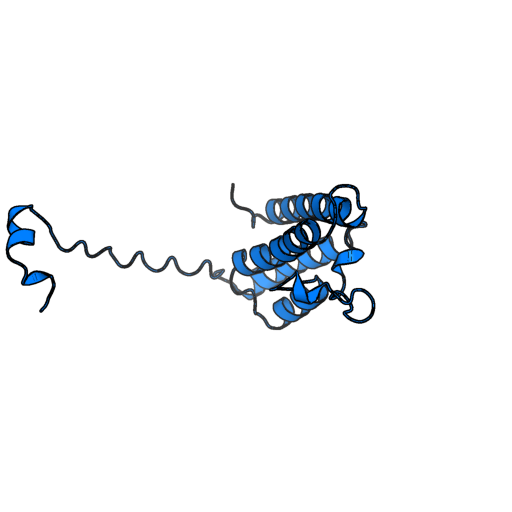0.260 8.020 1.709 1.00 98.75 124 LEU A C 1
ATOM 1029 O O . LEU A 1 124 ? 1.237 7.950 0.971 1.00 98.75 124 LEU A O 1
ATOM 1033 N N . GLU A 1 125 ? -0.985 8.109 1.232 1.00 98.75 125 GLU A N 1
ATOM 1034 C CA . GLU A 1 125 ? -1.300 8.165 -0.200 1.00 98.75 125 GLU A CA 1
ATOM 1035 C C . GLU A 1 125 ? -0.683 9.393 -0.872 1.00 98.75 125 GLU A C 1
ATOM 1037 O O . GLU A 1 125 ? -0.021 9.260 -1.903 1.00 98.75 125 GLU A O 1
ATOM 1042 N N . ARG A 1 126 ? -0.813 10.582 -0.266 1.00 98.69 126 ARG A N 1
ATOM 1043 C CA . ARG A 1 126 ? -0.151 11.795 -0.777 1.00 98.69 126 ARG A CA 1
ATOM 1044 C C . ARG A 1 126 ? 1.367 11.649 -0.781 1.00 98.69 126 ARG A C 1
ATOM 1046 O O . ARG A 1 126 ? 2.009 11.995 -1.770 1.00 98.69 126 ARG A O 1
ATOM 1053 N N . TYR A 1 127 ? 1.940 11.117 0.298 1.00 98.75 127 TYR A N 1
ATOM 1054 C CA . TYR A 1 127 ? 3.382 10.892 0.386 1.00 98.75 127 TYR A CA 1
ATOM 1055 C C . TYR A 1 127 ? 3.878 9.918 -0.694 1.00 98.75 127 TYR A C 1
ATOM 1057 O O . TYR A 1 127 ? 4.855 10.203 -1.387 1.00 98.75 127 TYR A O 1
ATOM 1065 N N . PHE A 1 128 ? 3.167 8.809 -0.899 1.00 98.62 128 PHE A N 1
ATOM 1066 C CA . PHE A 1 128 ? 3.442 7.846 -1.961 1.00 98.62 128 PHE A CA 1
ATOM 1067 C C . PHE A 1 128 ? 3.425 8.500 -3.350 1.00 98.62 128 PHE A C 1
ATOM 1069 O O . PHE A 1 128 ? 4.365 8.313 -4.123 1.00 98.62 128 PHE A O 1
ATOM 1076 N N . GLN A 1 129 ? 2.405 9.307 -3.658 1.00 98.19 129 GLN A N 1
ATOM 1077 C CA . GLN A 1 129 ? 2.326 10.034 -4.929 1.00 98.19 129 GLN A CA 1
ATOM 1078 C C . GLN A 1 129 ? 3.521 10.972 -5.124 1.00 98.19 129 GLN A C 1
ATOM 1080 O O . GLN A 1 129 ? 4.098 11.008 -6.210 1.00 98.19 129 GLN A O 1
ATOM 1085 N N . THR A 1 130 ? 3.927 11.698 -4.077 1.00 98.12 130 THR A N 1
ATOM 1086 C CA . THR A 1 130 ? 5.133 12.537 -4.106 1.00 98.12 130 THR A CA 1
ATOM 1087 C C . THR A 1 130 ? 6.373 11.704 -4.424 1.00 98.12 130 THR A C 1
ATOM 1089 O O . THR A 1 130 ? 7.117 12.059 -5.334 1.00 98.12 130 THR A O 1
ATOM 1092 N N . LYS A 1 131 ? 6.562 10.553 -3.766 1.00 98.12 131 LYS A N 1
ATOM 1093 C CA . LYS A 1 131 ? 7.706 9.667 -4.035 1.00 98.12 131 LYS A CA 1
ATOM 1094 C C . LYS A 1 131 ? 7.714 9.104 -5.447 1.00 98.12 131 LYS A C 1
ATOM 1096 O O . LYS A 1 131 ? 8.762 9.098 -6.080 1.00 98.12 131 LYS A O 1
ATOM 1101 N N . MET A 1 132 ? 6.560 8.714 -5.980 1.00 96.19 132 MET A N 1
ATOM 1102 C CA . MET A 1 132 ? 6.457 8.265 -7.371 1.00 96.19 132 MET A CA 1
ATOM 1103 C C . MET A 1 132 ? 6.771 9.385 -8.371 1.00 96.19 132 MET A C 1
ATOM 1105 O O . MET A 1 132 ? 7.418 9.124 -9.385 1.00 96.19 132 MET A O 1
ATOM 1109 N N . LYS A 1 133 ? 6.351 10.628 -8.092 1.00 96.19 133 LYS A N 1
ATOM 1110 C CA . LYS A 1 133 ? 6.677 11.805 -8.915 1.00 96.19 133 LYS A CA 1
ATOM 1111 C C . LYS A 1 133 ? 8.174 12.122 -8.894 1.00 96.19 133 LYS A C 1
ATOM 1113 O O . LYS A 1 133 ? 8.739 12.348 -9.958 1.00 96.19 133 LYS A O 1
ATOM 1118 N N . GLU A 1 134 ? 8.813 12.091 -7.721 1.00 95.12 134 GLU A N 1
ATOM 1119 C CA . GLU A 1 134 ? 10.258 12.340 -7.555 1.00 95.12 134 GLU A CA 1
ATOM 1120 C C . GLU A 1 134 ? 11.117 11.399 -8.416 1.00 95.12 134 GLU A C 1
ATOM 1122 O O . GLU A 1 134 ? 12.126 11.826 -8.971 1.00 95.12 134 GLU A O 1
ATOM 1127 N N . ILE A 1 135 ? 10.701 10.138 -8.574 1.00 92.62 135 ILE A N 1
ATOM 1128 C CA . ILE A 1 135 ? 11.423 9.145 -9.388 1.00 92.62 135 ILE A CA 1
ATOM 1129 C C . ILE A 1 135 ? 10.900 9.021 -10.828 1.00 92.62 135 ILE A C 1
ATOM 1131 O O . ILE A 1 135 ? 11.293 8.104 -11.549 1.00 92.62 135 ILE A O 1
ATOM 1135 N N . GLY A 1 136 ? 9.992 9.907 -11.251 1.00 92.06 136 GLY A N 1
ATOM 1136 C CA . GLY A 1 136 ? 9.454 9.934 -12.614 1.00 92.06 136 GLY A CA 1
ATOM 1137 C C . GLY A 1 136 ? 8.537 8.760 -12.977 1.00 92.06 136 GLY A C 1
ATOM 1138 O O . GLY A 1 136 ? 8.345 8.488 -14.158 1.00 92.06 136 GLY A O 1
ATOM 1139 N N . LEU A 1 137 ? 7.969 8.059 -11.989 1.00 89.56 137 LEU A N 1
ATOM 1140 C CA . LEU A 1 137 ? 7.053 6.929 -12.202 1.00 89.56 137 LEU A CA 1
ATOM 1141 C C . LEU A 1 137 ? 5.571 7.296 -12.036 1.00 89.56 137 LEU A C 1
ATOM 1143 O O . LEU A 1 137 ? 4.721 6.405 -12.050 1.00 89.56 137 LEU A O 1
ATOM 1147 N N . TRP A 1 138 ? 5.235 8.579 -11.897 1.00 90.25 138 TRP A N 1
ATOM 1148 C CA . TRP A 1 138 ? 3.854 9.062 -11.826 1.00 90.25 138 TRP A CA 1
ATOM 1149 C C . TRP A 1 138 ? 3.478 9.820 -13.101 1.00 90.25 138 TRP A C 1
ATOM 1151 O O . TRP A 1 138 ? 4.207 10.722 -13.514 1.00 90.25 138 TRP A O 1
ATOM 1161 N N . ASP A 1 139 ? 2.343 9.467 -13.704 1.00 79.62 139 ASP A N 1
ATOM 1162 C CA . ASP A 1 139 ? 1.862 10.142 -14.914 1.00 79.62 139 ASP A CA 1
ATOM 1163 C C . ASP A 1 139 ? 1.403 11.569 -14.611 1.00 79.62 139 ASP A C 1
ATOM 1165 O O . ASP A 1 139 ? 0.809 11.829 -13.560 1.00 79.62 139 ASP A O 1
ATOM 1169 N N . LYS A 1 140 ? 1.725 12.492 -15.523 1.00 56.28 140 LYS A N 1
ATOM 1170 C CA . LYS A 1 140 ? 1.271 13.886 -15.473 1.00 56.28 140 LYS A CA 1
ATOM 1171 C C . LYS A 1 140 ? -0.212 14.000 -15.796 1.00 56.28 140 LYS A C 1
ATOM 1173 O O . LYS A 1 140 ? -0.654 13.303 -16.736 1.00 56.28 140 LYS A O 1
#

InterPro domains:
  IPR001487 Bromodomain [PF00439] (43-122)
  IPR001487 Bromodomain [PR00503] (51-64)
  IPR001487 Bromodomain [PR00503] (65-81)
  IPR001487 Bromodomain [PR00503] (81-99)
  IPR001487 Bromodomain [PR00503] (99-118)
  IPR001487 Bromodomain [PS50014] (48-118)
  IPR001487 Bromodomain [SM00297] (29-137)
  IPR018359 Bromodomain, conserved site [PS00633] (53-110)
  IPR036427 Bromodomain-like superfamily [G3DSA:1.20.920.10] (14-137)
  IPR036427 Bromodomain-like superfamily [SSF47370] (30-135)
  IPR037800 Histone acetyltransferase GCN5 [PTHR45750] (1-136)

Sequence (140 aa):
IPIESIPWLREVGWRPQYRAQRAARPLEESADPDKLANSLNVVLQSVRQHSAAWPFLKPVNPTEVPDYYDHIKYPMDLKTMGDRLKNKYYVARRLFMADMARIFTNCRLYNSPETEYYRCANTLERYFQTKMKEIGLWDK

pLDDT: mean 88.52, std 17.07, range [43.16, 98.88]